Protein AF-Q6CTU8-F1 (afdb_monomer_lite)

InterPro domains:
  IPR039113 Autophagy-related protein 29 [PTHR40012] (1-129)
  IPR039362 Autophagy-related protein 29 superfamily [G3DSA:1.10.10.2570] (1-86)
  IPR040666 Atg29, N-terminal [PF18388] (7-58)

Foldseek 3Di:
DWQVVDDDDDDDPDDDPPPDDDDDDDTDDVVLLVVLCVVLVVDPDPVPDPLVVNCVVRVHDSVVSVVSSVVVVVVVVVVVVVVVVVVVVVVVVPPPPDDPPVVVVVVVVVVPPPPDDPDDDDDDDDDDDDDDPPPPPPDDPVNVVVVVVVVVPD

Organism: Kluyveromyces lactis (strain ATCC 8585 / CBS 2359 / DSM 70799 / NBRC 1267 / NRRL Y-1140 / WM37) (NCBI:txid284590)

Secondary structure (DSSP, 8-state):
--GGG-------SSPPPTT-PPPPP----HHHHHHHHHHHTT-S-GGGS-HHHHHHHHT--HHHHHHHHHHHHHHHHHHHHHHHHHHHHHHHGGG------HHHHHHHHHTTTTS-------------------------HHHHHHHHHHTT--

Structure (mmCIF, N/CA/C/O backbone):
data_AF-Q6CTU8-F1
#
_entry.id   AF-Q6CTU8-F1
#
loop_
_atom_site.group_PDB
_atom_site.id
_atom_site.type_symbol
_atom_site.label_atom_id
_atom_site.label_alt_id
_atom_site.label_comp_id
_atom_site.label_asym_id
_atom_site.label_entity_id
_atom_site.label_seq_id
_atom_site.pdbx_PDB_ins_code
_atom_site.Cartn_x
_atom_site.Cartn_y
_atom_site.Cartn_z
_atom_site.occupancy
_atom_site.B_iso_or_equiv
_atom_site.auth_seq_id
_atom_site.auth_comp_id
_atom_site.auth_asym_id
_atom_site.auth_atom_id
_atom_site.pdbx_PDB_model_num
ATOM 1 N N . MET A 1 1 ? -2.074 16.943 -5.576 1.00 64.75 1 MET A N 1
ATOM 2 C CA . MET A 1 1 ? -0.796 16.799 -6.304 1.00 64.75 1 MET A CA 1
ATOM 3 C C . MET A 1 1 ? -0.786 15.434 -6.960 1.00 64.75 1 MET A C 1
ATOM 5 O O . MET A 1 1 ? -1.149 14.476 -6.292 1.00 64.75 1 MET A O 1
ATOM 9 N N . ASN A 1 2 ? -0.447 15.361 -8.242 1.00 74.88 2 ASN A N 1
ATOM 10 C CA . ASN A 1 2 ? -0.356 14.127 -9.025 1.00 74.88 2 ASN A CA 1
ATOM 11 C C . ASN A 1 2 ? 1.102 13.877 -9.436 1.00 74.88 2 ASN A C 1
ATOM 13 O O . ASN A 1 2 ? 1.888 14.823 -9.543 1.00 74.88 2 ASN A O 1
ATOM 17 N N . ASN A 1 3 ? 1.452 12.607 -9.653 1.00 78.25 3 ASN A N 1
ATOM 18 C CA . ASN A 1 3 ? 2.813 12.214 -10.026 1.00 78.25 3 ASN A CA 1
ATOM 19 C C . ASN A 1 3 ? 3.245 12.862 -11.356 1.00 78.25 3 ASN A C 1
ATOM 21 O O . ASN A 1 3 ? 4.335 13.414 -11.444 1.00 78.25 3 ASN A O 1
ATOM 25 N N . ASP A 1 4 ? 2.350 12.926 -12.344 1.00 80.38 4 ASP A N 1
ATOM 26 C CA . ASP A 1 4 ? 2.694 13.416 -13.688 1.00 80.38 4 ASP A CA 1
ATOM 27 C C . ASP A 1 4 ? 3.177 14.876 -13.711 1.00 80.38 4 ASP A C 1
ATOM 29 O O . ASP A 1 4 ? 4.017 15.241 -14.532 1.00 80.38 4 ASP A O 1
ATOM 33 N N . ASN A 1 5 ? 2.700 15.704 -12.774 1.00 85.69 5 ASN A N 1
ATOM 34 C CA . ASN A 1 5 ? 3.036 17.129 -12.727 1.00 85.69 5 ASN A CA 1
ATOM 35 C C . ASN A 1 5 ? 4.062 17.483 -11.642 1.00 85.69 5 ASN A C 1
ATOM 37 O O . ASN A 1 5 ? 4.463 18.643 -11.543 1.00 85.69 5 ASN A O 1
ATOM 41 N N . THR A 1 6 ? 4.477 16.525 -10.806 1.00 86.31 6 THR A N 1
ATOM 42 C CA . THR A 1 6 ? 5.291 16.816 -9.617 1.00 86.31 6 THR A CA 1
ATOM 43 C C . THR A 1 6 ? 6.595 16.032 -9.653 1.00 86.31 6 THR A C 1
ATOM 45 O O . THR A 1 6 ? 6.614 14.829 -9.414 1.00 86.31 6 THR A O 1
ATOM 48 N N . LYS A 1 7 ? 7.714 16.727 -9.889 1.00 87.38 7 LYS A N 1
ATOM 49 C CA . LYS A 1 7 ? 9.060 16.145 -9.785 1.00 87.38 7 LYS A CA 1
ATOM 50 C C . LYS A 1 7 ? 9.716 16.541 -8.469 1.00 87.38 7 LYS A C 1
ATOM 52 O O . LYS A 1 7 ? 9.713 17.712 -8.096 1.00 87.38 7 LYS A O 1
ATOM 57 N N . VAL A 1 8 ? 10.305 15.561 -7.788 1.00 89.75 8 VAL A N 1
ATOM 58 C CA . VAL A 1 8 ? 11.011 15.753 -6.517 1.00 89.75 8 VAL A CA 1
ATOM 59 C C . VAL A 1 8 ? 12.508 15.594 -6.751 1.00 89.75 8 VAL A C 1
ATOM 61 O O . VAL A 1 8 ? 12.954 14.555 -7.229 1.00 89.75 8 VAL A O 1
ATOM 64 N N . TYR A 1 9 ? 13.284 16.614 -6.388 1.00 90.75 9 TYR A N 1
ATOM 65 C CA . TYR A 1 9 ? 14.745 16.578 -6.445 1.00 90.75 9 TYR A CA 1
ATOM 66 C C . TYR A 1 9 ? 15.311 16.480 -5.030 1.00 90.75 9 TYR A C 1
ATOM 68 O O . TYR A 1 9 ? 15.077 17.355 -4.197 1.00 90.75 9 TYR A O 1
ATOM 76 N N . VAL A 1 10 ? 16.071 15.418 -4.761 1.00 89.44 10 VAL A N 1
ATOM 77 C CA . VAL A 1 10 ? 16.741 15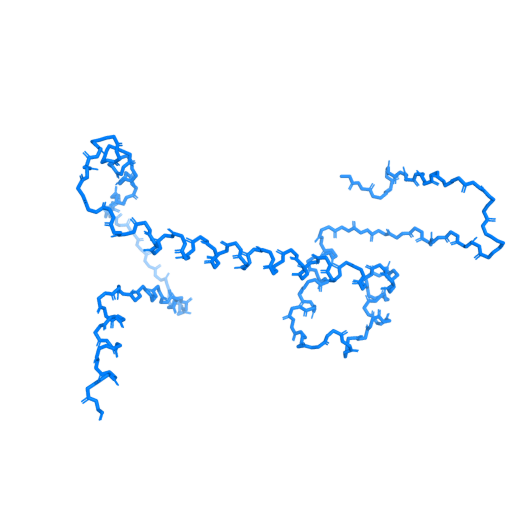.210 -3.472 1.00 89.44 10 VAL A CA 1
ATOM 78 C C . VAL A 1 10 ? 18.205 15.606 -3.616 1.00 89.44 10 VAL A C 1
ATOM 80 O O . VAL A 1 10 ? 18.970 14.951 -4.322 1.00 89.44 10 VAL A O 1
ATOM 83 N N . ARG A 1 11 ? 18.603 16.692 -2.947 1.00 91.88 11 ARG A N 1
ATOM 84 C CA . ARG A 1 11 ? 19.996 17.145 -2.909 1.00 91.88 11 ARG A CA 1
ATOM 85 C C . ARG A 1 11 ? 20.688 16.562 -1.683 1.00 91.88 11 ARG A C 1
ATOM 87 O O . ARG A 1 11 ? 20.359 16.923 -0.558 1.00 91.88 11 ARG A O 1
ATOM 94 N N . VAL A 1 12 ? 21.662 15.692 -1.918 1.00 89.69 12 VAL A N 1
ATOM 95 C CA . VAL A 1 12 ? 22.537 15.110 -0.893 1.00 89.69 12 VAL A CA 1
ATOM 96 C C . VAL A 1 12 ? 23.934 15.712 -0.998 1.00 89.69 12 VAL A C 1
ATOM 98 O O . VAL A 1 12 ? 24.408 16.005 -2.095 1.00 89.69 12 VAL A O 1
ATOM 101 N N . ALA A 1 13 ? 24.577 15.937 0.147 1.00 92.75 13 ALA A N 1
ATOM 102 C CA . ALA A 1 13 ? 25.965 16.381 0.197 1.00 92.75 13 ALA A CA 1
ATOM 103 C C . ALA A 1 13 ? 26.912 15.198 -0.070 1.00 92.75 13 ALA A C 1
ATOM 105 O O . ALA A 1 13 ? 26.659 14.087 0.390 1.00 92.75 13 ALA A O 1
ATOM 106 N N . GLY A 1 14 ? 28.014 15.449 -0.780 1.00 91.06 14 GLY A N 1
ATOM 107 C CA . GLY A 1 14 ? 29.004 14.426 -1.129 1.00 91.06 14 GLY A CA 1
ATOM 108 C C . GLY A 1 14 ? 28.828 13.844 -2.535 1.00 91.06 14 GLY A C 1
ATOM 109 O O . GLY A 1 14 ? 28.071 14.360 -3.357 1.00 91.06 14 GLY A O 1
ATOM 110 N N . LYS A 1 15 ? 29.591 12.786 -2.834 1.00 87.19 15 LYS A N 1
ATOM 111 C CA . LYS A 1 15 ? 29.537 12.086 -4.125 1.00 87.19 15 LYS A CA 1
ATOM 112 C C . LYS A 1 15 ? 28.361 11.108 -4.133 1.00 87.19 15 LYS A C 1
ATOM 114 O O . LYS A 1 15 ? 28.102 10.448 -3.130 1.00 87.19 15 LYS A O 1
ATOM 119 N N . ARG A 1 16 ? 27.673 10.995 -5.273 1.00 86.19 16 ARG A N 1
ATOM 120 C CA . ARG A 1 16 ? 26.659 9.953 -5.485 1.00 86.19 16 ARG A CA 1
ATOM 121 C C . ARG A 1 16 ? 27.337 8.575 -5.338 1.00 86.19 16 ARG A C 1
ATOM 123 O O . ARG A 1 16 ? 28.387 8.390 -5.954 1.00 86.19 16 ARG A O 1
ATOM 130 N N . PRO A 1 17 ? 26.778 7.643 -4.543 1.00 89.94 17 PRO A N 1
ATOM 131 C CA . PRO A 1 17 ? 27.291 6.278 -4.453 1.00 89.94 17 PRO A CA 1
ATOM 132 C C . PRO A 1 17 ? 27.369 5.625 -5.834 1.00 89.94 17 PRO A C 1
ATOM 134 O O . PRO A 1 17 ? 26.487 5.839 -6.666 1.00 89.94 17 PRO A O 1
ATOM 137 N N . GLU A 1 18 ? 28.405 4.824 -6.070 1.00 88.19 18 GLU A N 1
ATOM 138 C CA . GLU A 1 18 ? 28.701 4.235 -7.386 1.00 88.19 18 GLU A CA 1
ATOM 139 C C . GLU A 1 18 ? 27.583 3.300 -7.887 1.00 88.19 18 GLU A C 1
ATOM 141 O O . GLU A 1 18 ? 27.327 3.199 -9.081 1.00 88.19 18 GLU A O 1
ATOM 146 N N . ASN A 1 19 ? 26.843 2.694 -6.959 1.00 90.38 19 ASN A N 1
ATOM 147 C CA . ASN A 1 19 ? 25.722 1.786 -7.195 1.00 90.38 19 ASN A CA 1
ATOM 148 C C . ASN A 1 19 ? 24.339 2.437 -6.985 1.00 90.38 19 ASN A C 1
ATOM 150 O O . ASN A 1 19 ? 23.351 1.735 -6.764 1.00 90.38 19 ASN A O 1
ATOM 154 N N . PHE A 1 20 ? 24.242 3.770 -7.009 1.00 89.31 20 PHE A N 1
ATOM 155 C CA . PHE A 1 20 ? 22.950 4.442 -6.880 1.00 89.31 20 PHE A CA 1
ATOM 156 C C . PHE A 1 20 ? 22.122 4.289 -8.161 1.00 89.31 20 PHE A C 1
ATOM 158 O O . PHE A 1 20 ? 22.441 4.879 -9.193 1.00 89.31 20 PHE A O 1
ATOM 165 N N . VAL A 1 21 ? 21.019 3.547 -8.069 1.00 87.75 21 VAL A N 1
ATOM 166 C CA . VAL A 1 21 ? 20.037 3.401 -9.148 1.00 87.75 21 VAL A CA 1
ATOM 167 C C . VAL A 1 21 ? 18.817 4.253 -8.822 1.00 87.75 21 VAL A C 1
ATOM 169 O O . VAL A 1 21 ? 18.218 4.118 -7.753 1.00 87.75 21 VAL A O 1
ATOM 172 N N . GLU A 1 22 ? 18.440 5.140 -9.743 1.00 85.00 22 GLU A N 1
ATOM 173 C CA . GLU A 1 22 ? 17.192 5.890 -9.616 1.00 85.00 22 GLU A CA 1
ATOM 174 C C . GLU A 1 22 ? 16.002 4.931 -9.649 1.00 85.00 22 GLU A C 1
ATOM 176 O O . GLU A 1 22 ? 15.896 4.049 -10.503 1.00 85.00 22 GLU A O 1
ATOM 181 N N . THR A 1 23 ? 15.100 5.090 -8.681 1.00 86.75 23 THR A N 1
ATOM 182 C CA . THR A 1 23 ? 13.897 4.262 -8.615 1.00 86.75 23 THR A CA 1
ATOM 183 C C . THR A 1 23 ? 12.970 4.592 -9.776 1.00 86.75 23 THR A C 1
ATOM 185 O O . THR A 1 23 ? 12.819 5.750 -10.171 1.00 86.75 23 THR A O 1
ATOM 188 N N . LYS A 1 24 ? 12.332 3.559 -10.333 1.00 86.56 24 LYS A N 1
ATOM 189 C CA . LYS A 1 24 ? 11.380 3.732 -11.429 1.00 86.56 24 LYS A CA 1
ATOM 190 C C . LYS A 1 24 ? 10.207 4.606 -10.955 1.00 86.56 24 LYS A C 1
ATOM 192 O O . LYS A 1 24 ? 9.644 4.317 -9.895 1.00 86.56 24 LYS A O 1
ATOM 197 N N . PRO A 1 25 ? 9.802 5.631 -11.724 1.00 87.38 25 PRO A N 1
ATOM 198 C CA . PRO A 1 25 ? 8.613 6.404 -11.397 1.00 87.38 25 PRO A CA 1
ATOM 199 C C . PRO A 1 25 ? 7.377 5.497 -11.433 1.00 87.38 25 PRO A C 1
ATOM 201 O O . PRO A 1 25 ? 7.212 4.689 -12.349 1.00 87.38 25 PRO A O 1
ATOM 204 N N . PHE A 1 26 ? 6.509 5.630 -10.432 1.00 90.31 26 PHE A N 1
ATOM 205 C CA . PHE A 1 26 ? 5.272 4.858 -10.323 1.00 90.31 26 PHE A CA 1
ATOM 206 C C . PHE A 1 26 ? 4.14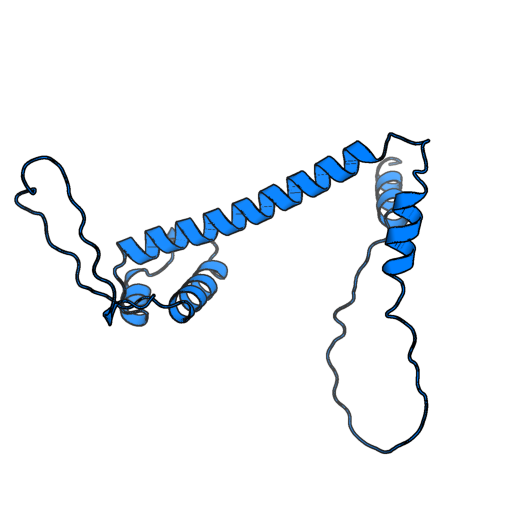1 5.727 -9.776 1.00 90.31 26 PHE A C 1
ATOM 208 O O . PHE A 1 26 ? 4.358 6.603 -8.942 1.00 90.31 26 PHE A O 1
ATOM 215 N N . ILE A 1 27 ? 2.917 5.498 -10.241 1.00 89.50 27 ILE A N 1
ATOM 216 C CA . ILE A 1 27 ? 1.755 6.309 -9.864 1.00 89.50 27 ILE A CA 1
ATOM 217 C C . ILE A 1 27 ? 1.232 5.853 -8.495 1.00 89.50 27 ILE A C 1
ATOM 219 O O . ILE A 1 27 ? 1.066 4.656 -8.249 1.00 89.50 27 ILE A O 1
ATOM 223 N N . TRP A 1 28 ? 0.946 6.798 -7.598 1.00 89.88 28 TRP A N 1
ATOM 224 C CA . TRP A 1 28 ? 0.336 6.501 -6.304 1.00 89.88 28 TRP A CA 1
ATOM 225 C C . TRP A 1 28 ? -0.792 7.475 -5.986 1.00 89.88 28 TRP A C 1
ATOM 227 O O . TRP A 1 28 ? -0.555 8.661 -5.775 1.00 89.88 28 TRP A O 1
ATOM 237 N N . ASP A 1 29 ? -2.009 6.939 -5.904 1.00 90.19 29 ASP A N 1
ATOM 238 C CA . ASP A 1 29 ? -3.228 7.699 -5.632 1.00 90.19 29 ASP A CA 1
ATOM 239 C C . ASP A 1 29 ? -3.881 7.236 -4.332 1.00 90.19 29 ASP A C 1
ATOM 241 O O . ASP A 1 29 ? -3.708 6.095 -3.896 1.00 90.19 29 ASP A O 1
ATOM 245 N N . SER A 1 30 ? -4.760 8.069 -3.770 1.00 90.69 30 SER A N 1
ATOM 246 C CA . SER A 1 30 ? -5.573 7.712 -2.598 1.00 90.69 30 SER A CA 1
ATOM 247 C C . SER A 1 30 ? -6.411 6.446 -2.809 1.00 90.69 30 SER A C 1
ATOM 249 O O . SER A 1 30 ? -6.720 5.745 -1.849 1.00 90.69 30 SER A O 1
ATOM 251 N N . ARG A 1 31 ? -6.774 6.116 -4.058 1.00 93.00 31 ARG A N 1
ATOM 252 C CA . ARG A 1 31 ? -7.447 4.850 -4.388 1.00 93.00 31 ARG A CA 1
ATOM 253 C C . ARG A 1 31 ? -6.542 3.646 -4.116 1.00 93.00 31 ARG A C 1
ATOM 255 O O . ARG A 1 31 ? -6.991 2.700 -3.478 1.00 93.00 31 ARG A O 1
ATOM 262 N N . ARG A 1 32 ? -5.287 3.689 -4.577 1.00 92.88 32 ARG A N 1
ATOM 263 C CA . ARG A 1 32 ? -4.296 2.622 -4.342 1.00 92.88 32 ARG A CA 1
ATOM 264 C C . ARG A 1 32 ? -3.982 2.500 -2.855 1.00 92.88 32 ARG A C 1
ATOM 266 O O . ARG A 1 32 ? -3.909 1.391 -2.344 1.00 92.88 32 ARG A O 1
ATOM 273 N N . ASP A 1 33 ? -3.919 3.632 -2.161 1.00 93.12 33 ASP A N 1
ATOM 274 C CA . ASP A 1 33 ? -3.728 3.688 -0.710 1.00 93.12 33 ASP A CA 1
ATOM 275 C C . ASP A 1 33 ? -4.854 2.978 0.062 1.00 93.12 33 ASP A C 1
ATOM 277 O O . ASP A 1 33 ? -4.588 2.195 0.970 1.00 93.12 33 ASP A O 1
ATOM 281 N N . LYS A 1 34 ? -6.117 3.184 -0.341 1.00 93.31 34 LYS A N 1
ATOM 282 C CA . LYS A 1 34 ? -7.270 2.474 0.239 1.00 93.31 34 LYS A CA 1
ATOM 283 C C . LYS A 1 34 ? -7.217 0.972 -0.032 1.00 93.31 34 LYS A C 1
ATOM 285 O O . LYS A 1 34 ? -7.441 0.197 0.888 1.00 93.31 34 LYS A O 1
ATOM 290 N N . ILE A 1 35 ? -6.903 0.567 -1.265 1.00 93.38 35 ILE A N 1
ATOM 291 C CA . ILE A 1 35 ? -6.776 -0.856 -1.632 1.00 93.38 35 ILE A CA 1
ATOM 292 C C . ILE A 1 35 ? -5.675 -1.520 -0.800 1.00 93.38 35 ILE A C 1
ATOM 294 O O . ILE A 1 35 ? -5.887 -2.599 -0.249 1.00 93.38 35 ILE A O 1
ATOM 298 N N . LEU A 1 36 ? -4.526 -0.851 -0.678 1.00 93.69 36 LEU A N 1
ATOM 299 C CA . LEU A 1 36 ? -3.416 -1.287 0.158 1.00 93.69 36 LEU A CA 1
ATOM 300 C C . LEU A 1 36 ? -3.884 -1.490 1.605 1.00 93.69 36 LEU A C 1
ATOM 302 O O . LEU A 1 36 ? -3.694 -2.569 2.159 1.00 93.69 36 LEU A O 1
ATOM 306 N N . TRP A 1 37 ? -4.562 -0.496 2.185 1.00 93.00 37 TRP A N 1
ATOM 307 C CA . TRP A 1 37 ? -5.090 -0.594 3.544 1.00 93.00 37 TRP A CA 1
ATOM 308 C C . TRP A 1 37 ? -6.081 -1.747 3.715 1.00 93.00 37 TRP A C 1
ATOM 310 O O . TRP A 1 37 ? -5.958 -2.495 4.673 1.00 93.00 37 TRP A O 1
ATOM 320 N N . THR A 1 38 ? -7.018 -1.942 2.784 1.00 93.00 38 THR A N 1
ATOM 321 C CA . THR A 1 38 ? -7.997 -3.040 2.857 1.00 93.00 38 THR A CA 1
ATOM 322 C C . THR A 1 38 ? -7.344 -4.418 2.811 1.00 93.00 38 THR A C 1
ATOM 324 O O . THR A 1 38 ? -7.856 -5.348 3.429 1.00 93.00 38 THR A O 1
ATOM 327 N N . LYS A 1 39 ? -6.245 -4.577 2.065 1.00 91.19 39 LYS A N 1
ATOM 328 C CA . LYS A 1 39 ? -5.489 -5.836 2.045 1.00 91.19 39 LYS A CA 1
ATOM 329 C C . LYS A 1 39 ? -4.736 -6.032 3.364 1.00 91.19 39 LYS A C 1
ATOM 331 O O . LYS A 1 39 ? -4.855 -7.083 3.977 1.00 91.19 39 LYS A O 1
ATOM 336 N N . ILE A 1 40 ? -4.041 -4.998 3.830 1.00 91.25 40 ILE A N 1
ATOM 337 C CA . ILE A 1 40 ? -3.266 -5.036 5.076 1.00 91.25 40 ILE A CA 1
ATOM 338 C C . ILE A 1 40 ? -4.148 -5.250 6.307 1.00 91.25 40 ILE A C 1
ATOM 340 O O . ILE A 1 40 ? -3.791 -6.031 7.175 1.00 91.25 40 ILE A O 1
ATOM 344 N N . SER A 1 41 ? -5.301 -4.587 6.391 1.00 88.19 41 SER A N 1
ATOM 345 C CA . SER A 1 41 ? -6.169 -4.640 7.571 1.00 88.19 41 SER A CA 1
ATOM 346 C C . SER A 1 41 ? -6.826 -6.002 7.790 1.00 88.19 41 SER A C 1
ATOM 348 O O . SER A 1 41 ? -7.426 -6.217 8.835 1.00 88.19 41 SER A O 1
ATOM 350 N N . LYS A 1 42 ? -6.806 -6.875 6.778 1.00 89.19 42 LYS A N 1
ATOM 351 C CA . LYS A 1 42 ? -7.350 -8.237 6.856 1.00 89.19 42 LYS A CA 1
ATOM 352 C C . LYS A 1 42 ? -6.323 -9.257 7.329 1.00 89.19 42 LYS A C 1
ATOM 354 O O . LYS A 1 42 ? -6.704 -10.383 7.615 1.00 89.19 42 LYS A O 1
ATOM 359 N N . ILE A 1 43 ? -5.047 -8.893 7.304 1.00 86.75 43 ILE A N 1
ATOM 360 C CA . ILE A 1 43 ? -3.947 -9.805 7.572 1.00 86.75 43 ILE A CA 1
ATOM 361 C C . ILE A 1 43 ? -3.479 -9.573 9.007 1.00 86.75 43 ILE A C 1
ATOM 363 O O . ILE A 1 43 ? -3.248 -8.433 9.408 1.00 86.75 43 ILE A O 1
ATOM 367 N N . ASP A 1 44 ? -3.327 -10.663 9.756 1.00 78.62 44 ASP A N 1
ATOM 368 C CA . ASP A 1 44 ? -2.884 -10.621 11.153 1.00 78.62 44 ASP A CA 1
ATOM 369 C C . ASP A 1 44 ? -1.376 -10.348 11.267 1.00 78.62 44 ASP A C 1
ATOM 371 O O . ASP A 1 44 ? -0.939 -9.626 12.164 1.00 78.62 44 ASP A O 1
ATOM 375 N N . SER A 1 45 ? -0.576 -10.879 10.331 1.00 79.06 45 SER A N 1
ATOM 376 C CA . SER A 1 45 ? 0.881 -10.724 10.300 1.00 79.06 45 SER A CA 1
ATOM 377 C C . SER A 1 45 ? 1.380 -10.139 8.981 1.00 79.06 45 SER A C 1
ATOM 379 O O . SER A 1 45 ? 1.171 -10.681 7.900 1.00 79.06 45 SER A O 1
ATOM 381 N N . LEU A 1 46 ? 2.109 -9.028 9.072 1.00 79.19 46 LEU A N 1
ATOM 382 C CA . LEU A 1 46 ? 2.677 -8.322 7.921 1.00 79.19 46 LEU A CA 1
ATOM 383 C C . LEU A 1 46 ? 3.743 -9.147 7.165 1.00 79.19 46 LEU A C 1
ATOM 385 O O . LEU A 1 46 ? 4.063 -8.838 6.014 1.00 79.19 46 LEU A O 1
ATOM 389 N N . GLU A 1 47 ? 4.303 -10.163 7.823 1.00 80.69 47 GLU A N 1
ATOM 390 C CA . GLU A 1 47 ? 5.348 -11.040 7.285 1.00 80.69 47 GLU A CA 1
ATOM 391 C C . GLU A 1 47 ? 4.798 -12.059 6.283 1.00 80.69 47 GLU A C 1
ATOM 393 O O . GLU A 1 47 ? 5.483 -12.375 5.315 1.00 80.69 47 GLU A O 1
ATOM 398 N N . ASP A 1 48 ? 3.541 -12.472 6.450 1.00 83.69 48 ASP A N 1
ATOM 399 C CA . ASP A 1 48 ? 2.877 -13.456 5.585 1.00 83.69 48 ASP A CA 1
ATOM 400 C C . ASP A 1 48 ? 2.301 -12.827 4.304 1.00 83.69 48 ASP A C 1
ATOM 402 O O . ASP A 1 48 ? 1.635 -13.485 3.509 1.00 83.69 48 ASP A O 1
ATOM 406 N N . MET A 1 49 ? 2.512 -11.524 4.101 1.00 85.81 49 MET A N 1
ATOM 407 C CA . MET A 1 49 ? 1.980 -10.811 2.948 1.00 85.81 49 MET A CA 1
ATOM 408 C C . MET A 1 49 ? 2.887 -10.966 1.726 1.00 85.81 49 MET A C 1
ATOM 410 O O . MET A 1 49 ? 4.044 -10.541 1.742 1.00 85.81 49 MET A O 1
ATOM 414 N N . ASP A 1 50 ? 2.316 -11.441 0.619 1.00 89.38 50 ASP A N 1
ATOM 415 C CA . ASP A 1 50 ? 2.989 -11.518 -0.679 1.00 89.38 50 ASP A CA 1
ATOM 416 C C . ASP A 1 50 ? 3.200 -10.124 -1.296 1.00 89.38 50 ASP A C 1
ATOM 418 O O . ASP A 1 50 ? 2.470 -9.650 -2.175 1.00 89.38 50 ASP A O 1
ATOM 422 N N . TRP A 1 51 ? 4.244 -9.432 -0.831 1.00 90.25 51 TRP A N 1
ATOM 423 C CA . TRP A 1 51 ? 4.613 -8.090 -1.292 1.00 90.25 51 TRP A CA 1
ATOM 424 C C . TRP A 1 51 ? 4.911 -8.019 -2.788 1.00 90.25 51 TRP A C 1
ATOM 426 O O . TRP A 1 51 ? 4.712 -6.968 -3.399 1.00 90.25 51 TRP A O 1
ATOM 436 N N . GLN A 1 52 ? 5.393 -9.115 -3.375 1.00 91.25 52 GLN A N 1
ATOM 437 C CA . GLN A 1 52 ? 5.683 -9.193 -4.804 1.00 91.25 52 GLN A CA 1
ATOM 438 C C . GLN A 1 52 ? 4.401 -9.156 -5.638 1.00 91.25 52 GLN A C 1
ATOM 440 O O . GLN A 1 52 ? 4.308 -8.352 -6.566 1.00 91.25 52 GLN A O 1
ATOM 445 N N . GLU A 1 53 ? 3.401 -9.964 -5.279 1.00 90.50 53 GLU A N 1
ATOM 446 C CA . GLU A 1 53 ? 2.107 -9.988 -5.967 1.00 90.50 53 GLU A CA 1
ATOM 447 C C . GLU A 1 53 ? 1.375 -8.658 -5.774 1.00 90.50 53 GLU A C 1
ATOM 449 O O . GLU A 1 53 ? 0.911 -8.033 -6.728 1.00 90.50 53 GLU A O 1
ATOM 454 N N . LEU A 1 54 ? 1.390 -8.136 -4.546 1.00 91.31 54 LEU A N 1
ATOM 455 C CA . LEU A 1 54 ? 0.814 -6.832 -4.246 1.00 91.31 54 LEU A CA 1
ATOM 456 C C . LEU A 1 54 ? 1.489 -5.688 -5.022 1.00 91.31 54 LEU A C 1
ATOM 458 O O . LEU A 1 54 ? 0.820 -4.744 -5.456 1.00 91.31 54 LEU A O 1
ATOM 462 N N . GLY A 1 55 ? 2.809 -5.770 -5.193 1.00 91.69 55 GLY A N 1
ATOM 463 C CA . GLY A 1 55 ? 3.599 -4.841 -5.996 1.00 91.69 55 GLY A CA 1
ATOM 464 C C . GLY A 1 55 ? 3.256 -4.906 -7.479 1.00 91.69 55 GLY A C 1
ATOM 465 O O . GLY A 1 55 ? 3.153 -3.856 -8.119 1.00 91.69 55 GLY A O 1
ATOM 466 N N . ALA A 1 56 ? 3.020 -6.108 -8.007 1.00 91.62 56 ALA A N 1
ATOM 467 C CA . ALA A 1 56 ? 2.576 -6.313 -9.380 1.00 91.62 56 ALA A CA 1
ATOM 468 C C . ALA A 1 56 ? 1.170 -5.730 -9.606 1.00 91.62 56 ALA A C 1
ATOM 470 O O . ALA A 1 56 ? 0.987 -4.935 -10.530 1.00 91.62 56 ALA A O 1
ATOM 471 N N . ASP A 1 57 ? 0.222 -6.024 -8.712 1.00 91.12 57 ASP A N 1
ATOM 472 C CA . ASP A 1 57 ? -1.161 -5.530 -8.768 1.00 91.12 57 ASP A CA 1
ATOM 473 C C . ASP A 1 57 ? -1.245 -4.001 -8.740 1.00 91.12 57 ASP A C 1
ATOM 475 O O . ASP A 1 57 ? -1.971 -3.367 -9.510 1.00 91.12 57 ASP A O 1
ATOM 479 N N . LEU A 1 58 ? -0.525 -3.388 -7.798 1.00 91.88 58 LEU A N 1
ATOM 480 C CA . LEU A 1 58 ? -0.569 -1.943 -7.591 1.00 91.88 58 LEU A CA 1
ATOM 481 C C . LEU A 1 58 ? 0.421 -1.200 -8.492 1.00 91.88 58 LEU A C 1
ATOM 483 O O . LEU A 1 58 ? 0.374 0.030 -8.555 1.00 91.88 58 LEU A O 1
ATOM 487 N N . GLY A 1 59 ? 1.310 -1.907 -9.191 1.0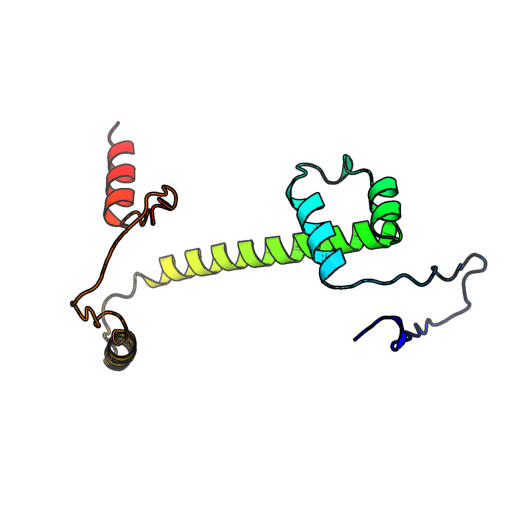0 91.69 59 GLY A N 1
ATOM 488 C CA . GLY A 1 59 ? 2.388 -1.316 -9.980 1.00 91.69 59 GLY A CA 1
ATOM 489 C C . GLY A 1 59 ? 3.310 -0.436 -9.136 1.00 91.69 59 GLY A C 1
ATOM 490 O O . GLY A 1 59 ? 3.688 0.648 -9.581 1.00 91.69 59 GLY A O 1
ATOM 491 N N . ALA A 1 60 ? 3.607 -0.852 -7.904 1.00 91.94 60 ALA A N 1
ATOM 492 C CA . ALA A 1 60 ? 4.405 -0.090 -6.949 1.00 91.94 60 ALA A CA 1
ATOM 493 C C . ALA A 1 60 ? 5.579 -0.928 -6.416 1.00 91.94 60 ALA A C 1
ATOM 495 O O . ALA A 1 60 ? 5.426 -2.133 -6.217 1.00 91.94 60 ALA A O 1
ATOM 496 N N . PRO A 1 61 ? 6.746 -0.315 -6.147 1.00 93.12 61 PRO A N 1
ATOM 497 C CA . PRO A 1 61 ? 7.880 -1.035 -5.584 1.00 93.12 61 PRO A CA 1
ATOM 498 C C . PRO A 1 61 ? 7.570 -1.611 -4.196 1.00 93.12 61 PRO A C 1
ATOM 500 O O . PRO A 1 61 ? 7.056 -0.906 -3.326 1.00 93.12 61 PRO A O 1
ATOM 503 N N . GLU A 1 62 ? 7.993 -2.849 -3.950 1.00 92.75 62 GLU A N 1
ATOM 504 C CA . GLU A 1 62 ? 7.947 -3.501 -2.633 1.00 92.75 62 GLU A CA 1
ATOM 505 C C . GLU A 1 62 ? 8.446 -2.615 -1.471 1.00 92.75 62 GLU A C 1
ATOM 507 O O . GLU A 1 62 ? 7.706 -2.457 -0.495 1.00 92.75 62 GLU A O 1
ATOM 512 N N . PRO A 1 63 ? 9.639 -1.977 -1.532 1.00 92.31 63 PRO A N 1
ATOM 513 C CA . PRO A 1 63 ? 10.120 -1.175 -0.404 1.00 92.31 63 PRO A CA 1
ATOM 514 C C . PRO A 1 63 ? 9.208 0.021 -0.111 1.00 92.31 63 PRO A C 1
ATOM 516 O O . PRO A 1 63 ? 9.082 0.445 1.040 1.00 92.31 63 PRO A O 1
ATOM 519 N N . PHE A 1 64 ? 8.544 0.555 -1.139 1.00 93.75 64 PHE A N 1
ATOM 520 C CA . PHE A 1 64 ? 7.566 1.619 -0.964 1.00 93.75 64 PHE A CA 1
ATOM 521 C C . PHE A 1 64 ? 6.302 1.099 -0.275 1.00 93.75 64 PHE A C 1
ATOM 523 O O . PHE A 1 64 ? 5.846 1.725 0.682 1.00 93.75 64 PHE A O 1
ATOM 530 N N . LEU A 1 65 ? 5.771 -0.048 -0.710 1.00 93.62 65 LEU A N 1
ATOM 531 C CA . LEU A 1 65 ? 4.582 -0.656 -0.109 1.00 93.62 65 LEU A CA 1
ATOM 532 C C . LEU A 1 65 ? 4.793 -0.984 1.369 1.00 93.62 65 LEU A C 1
ATOM 534 O O . LEU A 1 65 ? 3.955 -0.607 2.188 1.00 93.62 65 LEU A O 1
ATOM 538 N N . LYS A 1 66 ? 5.941 -1.577 1.719 1.00 93.00 66 LYS A N 1
ATOM 539 C CA . LYS A 1 66 ? 6.318 -1.844 3.115 1.00 93.00 66 LYS A CA 1
ATOM 540 C C . LYS A 1 66 ? 6.383 -0.557 3.929 1.00 93.00 66 LYS A C 1
ATOM 542 O O . LYS A 1 66 ? 5.733 -0.418 4.956 1.00 93.00 66 LYS A O 1
ATOM 547 N N . LYS A 1 67 ? 7.112 0.457 3.454 1.00 93.69 67 LYS A N 1
ATOM 548 C CA . LYS A 1 67 ? 7.185 1.744 4.167 1.00 93.69 67 LYS A CA 1
ATOM 549 C C . LYS A 1 67 ? 5.801 2.380 4.342 1.00 93.69 67 LYS A C 1
ATOM 551 O O . LYS A 1 67 ? 5.508 2.981 5.382 1.00 93.69 67 LYS A O 1
ATOM 556 N N . ARG A 1 68 ? 4.948 2.260 3.325 1.00 93.88 68 ARG A N 1
ATOM 557 C CA . ARG A 1 68 ? 3.604 2.830 3.339 1.00 93.88 68 ARG A CA 1
ATOM 558 C C . ARG A 1 68 ? 2.685 2.099 4.314 1.00 93.88 68 ARG A C 1
ATOM 560 O O . ARG A 1 68 ? 1.982 2.780 5.058 1.00 93.88 68 ARG A O 1
ATOM 567 N N . SER A 1 69 ? 2.734 0.768 4.366 1.00 92.75 69 SER A N 1
ATOM 568 C CA . SER A 1 69 ? 1.949 -0.039 5.308 1.00 92.75 69 SER A CA 1
ATOM 569 C C . SER A 1 69 ? 2.275 0.317 6.757 1.00 92.75 69 SER A C 1
ATOM 571 O O . SER A 1 69 ? 1.362 0.619 7.525 1.00 92.75 69 SER A O 1
ATOM 573 N N . TYR A 1 70 ? 3.563 0.422 7.104 1.00 92.88 70 TYR A N 1
ATOM 574 C CA . TYR A 1 70 ? 3.987 0.851 8.441 1.00 92.88 70 TYR A CA 1
ATOM 575 C C . TYR A 1 70 ? 3.456 2.238 8.805 1.00 92.88 70 TYR A C 1
ATOM 577 O O . TYR A 1 70 ? 2.974 2.444 9.914 1.00 92.88 70 TYR A O 1
ATOM 585 N N . THR A 1 71 ? 3.492 3.186 7.865 1.00 93.50 71 THR A N 1
ATOM 586 C CA . THR A 1 71 ? 2.986 4.547 8.112 1.00 93.50 71 THR A CA 1
ATOM 587 C C . THR A 1 71 ? 1.474 4.543 8.354 1.00 93.50 71 THR A C 1
ATOM 589 O O . THR A 1 71 ? 0.982 5.259 9.226 1.00 93.50 71 THR A O 1
ATOM 592 N N . LEU A 1 72 ? 0.723 3.735 7.598 1.00 92.12 72 LEU A N 1
ATOM 593 C CA . LEU A 1 72 ? -0.721 3.595 7.789 1.00 92.12 72 LEU A CA 1
ATOM 594 C C . LEU A 1 72 ? -1.039 3.005 9.165 1.00 92.12 72 LEU A C 1
ATOM 596 O O . LEU A 1 72 ? -1.850 3.581 9.888 1.00 92.12 72 LEU A O 1
ATOM 600 N N . PHE A 1 73 ? -0.348 1.937 9.568 1.00 91.31 73 PHE A N 1
ATOM 601 C CA . PHE A 1 73 ? -0.497 1.373 10.909 1.00 91.31 73 PHE A CA 1
ATOM 602 C C . PHE A 1 73 ? -0.128 2.365 12.006 1.00 91.31 73 PHE A C 1
ATOM 604 O O . PHE A 1 73 ? -0.884 2.526 12.959 1.00 91.31 73 PHE A O 1
ATOM 611 N N . GLN A 1 74 ? 0.986 3.080 11.855 1.00 93.25 74 GLN A N 1
ATOM 612 C CA . GLN A 1 74 ? 1.418 4.086 12.820 1.00 93.25 74 GLN A CA 1
ATOM 613 C C . GLN A 1 74 ? 0.356 5.175 13.015 1.00 93.25 74 GLN A C 1
ATOM 615 O O . GLN A 1 74 ? 0.082 5.579 14.145 1.00 93.25 74 GLN A O 1
ATOM 620 N N . ASN A 1 75 ? -0.277 5.623 11.930 1.00 92.81 75 ASN A N 1
ATOM 621 C CA . ASN A 1 75 ? -1.356 6.601 12.007 1.00 92.81 75 ASN A CA 1
ATOM 622 C C . ASN A 1 75 ? -2.571 6.047 12.761 1.00 92.81 75 ASN A C 1
ATOM 624 O O . ASN A 1 75 ? -3.132 6.756 13.592 1.00 92.81 75 ASN A O 1
ATOM 628 N N . GLN A 1 76 ? -2.953 4.792 12.514 1.00 90.69 76 GLN A N 1
ATOM 629 C CA . GLN A 1 76 ? -4.077 4.168 13.219 1.00 90.69 76 GLN A CA 1
ATOM 630 C C . GLN A 1 76 ? -3.782 3.954 14.702 1.00 90.69 76 GLN A C 1
ATOM 632 O O . GLN A 1 76 ? -4.604 4.304 15.546 1.00 90.69 76 GLN A O 1
ATOM 637 N N . LEU A 1 77 ? -2.587 3.466 15.037 1.00 91.06 77 LEU A N 1
ATOM 638 C CA . LEU A 1 77 ? -2.153 3.312 16.426 1.00 91.06 77 LEU A CA 1
ATOM 639 C C . LEU A 1 77 ? -2.159 4.651 17.167 1.00 91.06 77 LEU A C 1
ATOM 641 O O . LEU A 1 77 ? -2.578 4.703 18.318 1.00 91.06 77 LEU A O 1
ATOM 645 N N . LYS A 1 78 ? -1.775 5.744 16.499 1.00 94.12 78 LYS A N 1
ATOM 646 C CA . LYS A 1 78 ? -1.842 7.094 17.070 1.00 94.12 78 LYS A CA 1
ATOM 647 C C . LYS A 1 78 ? -3.281 7.560 17.312 1.00 94.12 78 LYS A C 1
ATOM 649 O O . LYS A 1 78 ? -3.556 8.237 18.297 1.00 94.12 78 LYS A O 1
ATOM 654 N N . VAL A 1 79 ? -4.215 7.227 16.419 1.00 91.75 79 VAL A N 1
ATOM 655 C CA . VAL A 1 79 ? -5.638 7.536 16.635 1.00 91.75 79 VAL A CA 1
ATOM 656 C C . VAL A 1 79 ? -6.172 6.759 17.839 1.00 91.75 79 VAL A C 1
ATOM 658 O O . VAL A 1 79 ? -6.835 7.349 18.689 1.00 91.75 79 VAL A O 1
ATOM 661 N N . LEU A 1 80 ? -5.830 5.474 17.950 1.00 90.31 80 LEU A N 1
ATOM 662 C CA . LEU A 1 80 ? -6.222 4.631 19.080 1.00 90.31 80 LEU A CA 1
ATOM 663 C C . LEU A 1 80 ? -5.599 5.105 20.400 1.00 90.31 80 LEU A C 1
ATOM 665 O O . LEU A 1 80 ? -6.309 5.188 21.400 1.00 90.31 80 LEU A O 1
ATOM 669 N N . SER A 1 81 ? -4.317 5.490 20.412 1.00 90.31 81 SER A N 1
ATOM 670 C CA . SER A 1 81 ? -3.668 6.022 21.619 1.00 90.31 81 SER A CA 1
ATOM 671 C C . SER A 1 81 ? -4.365 7.289 22.105 1.00 90.31 81 SER A C 1
ATOM 673 O O . SER A 1 81 ? -4.722 7.391 23.273 1.00 90.31 81 SER A O 1
ATOM 675 N N . ASN A 1 82 ? -4.671 8.208 21.187 1.00 89.81 82 ASN A N 1
ATOM 676 C CA . ASN A 1 82 ? -5.372 9.442 21.529 1.00 89.81 82 ASN A CA 1
ATOM 677 C C . ASN A 1 82 ? -6.783 9.173 22.075 1.00 89.81 82 ASN A C 1
ATOM 679 O O . ASN A 1 82 ? -7.248 9.902 22.946 1.00 89.81 82 ASN A O 1
ATOM 683 N N . GLN A 1 83 ? -7.481 8.145 21.584 1.00 84.69 83 GLN A N 1
ATOM 684 C CA . GLN A 1 83 ? -8.790 7.764 22.126 1.00 84.69 83 GLN A CA 1
ATOM 685 C C . GLN A 1 83 ? -8.679 7.237 23.559 1.00 84.69 83 GLN A C 1
ATOM 687 O O . GLN A 1 83 ? -9.515 7.584 24.398 1.00 84.69 83 GLN A O 1
ATOM 692 N N . ILE A 1 84 ? -7.645 6.448 23.856 1.00 85.25 84 ILE A N 1
ATOM 693 C CA . ILE A 1 84 ? -7.371 5.965 25.215 1.00 85.25 84 ILE A CA 1
ATOM 694 C C . ILE A 1 84 ? -7.059 7.150 26.140 1.00 85.25 84 ILE A C 1
ATOM 696 O O . ILE A 1 84 ? -7.641 7.238 27.222 1.00 85.25 84 ILE A O 1
ATOM 700 N N . ASP A 1 85 ? -6.234 8.097 25.693 1.00 79.62 85 ASP A N 1
ATOM 701 C CA . ASP A 1 85 ? -5.855 9.284 26.471 1.00 79.62 85 ASP A CA 1
ATOM 702 C C . ASP A 1 85 ? -7.040 10.226 26.735 1.00 79.62 85 ASP A C 1
ATOM 704 O O . ASP A 1 85 ? -7.224 10.729 27.843 1.00 79.62 85 ASP A O 1
ATOM 708 N N . VAL A 1 86 ? -7.905 10.447 25.743 1.00 77.06 86 VAL A N 1
ATOM 709 C CA . VAL A 1 86 ? -9.121 11.255 25.933 1.00 77.06 86 VAL A CA 1
ATOM 710 C C . VAL A 1 86 ? -10.087 10.564 26.899 1.00 77.06 86 VAL A C 1
ATOM 712 O O . VAL A 1 86 ? -10.697 11.218 27.750 1.00 77.06 86 VAL A O 1
ATOM 715 N N . THR A 1 87 ? -10.211 9.239 26.812 1.00 73.69 87 THR A N 1
ATOM 716 C CA . THR A 1 87 ? -11.086 8.457 27.700 1.00 73.69 87 THR A CA 1
ATOM 717 C C . THR A 1 87 ? -10.549 8.416 29.136 1.00 73.69 87 THR A C 1
ATOM 719 O O . THR A 1 87 ? -11.325 8.471 30.092 1.00 73.69 87 THR A O 1
ATOM 722 N N . SER A 1 88 ? -9.228 8.369 29.320 1.00 65.19 88 SER A N 1
ATOM 723 C CA . SER A 1 88 ? -8.609 8.420 30.648 1.00 65.19 88 SER A CA 1
ATOM 724 C C . SER A 1 88 ? -8.716 9.817 31.271 1.00 65.19 88 SER A C 1
ATOM 726 O O . SER A 1 88 ? -9.090 9.935 32.440 1.00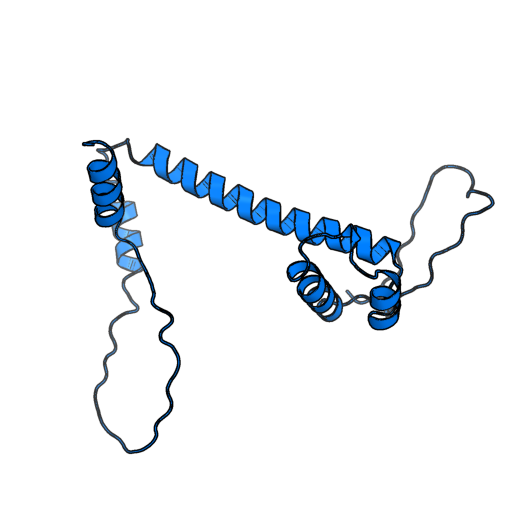 65.19 88 SER A O 1
ATOM 728 N N . ASN A 1 89 ? -8.518 10.880 30.487 1.00 58.84 89 ASN A N 1
ATOM 729 C CA . ASN A 1 89 ? -8.588 12.257 30.980 1.00 58.84 89 ASN A CA 1
ATOM 730 C C . ASN A 1 89 ? -10.028 12.737 31.266 1.00 58.84 89 ASN A C 1
ATOM 732 O O . ASN A 1 89 ? -10.258 13.603 32.109 1.00 58.84 89 ASN A O 1
ATOM 736 N N . THR A 1 90 ? -11.031 12.155 30.603 1.00 57.59 90 THR A N 1
ATOM 737 C CA . THR A 1 90 ? -12.448 12.400 30.933 1.00 57.59 90 THR A CA 1
ATOM 738 C C . THR A 1 90 ? -12.905 11.649 32.185 1.00 57.59 90 THR A C 1
ATOM 740 O O . THR A 1 90 ? -13.828 12.109 32.859 1.00 57.59 90 THR A O 1
ATOM 743 N N . ARG A 1 91 ? -12.240 10.548 32.566 1.00 53.19 91 ARG A N 1
ATOM 744 C CA . ARG A 1 91 ? -12.483 9.878 33.855 1.00 53.19 91 ARG A CA 1
ATOM 745 C C . ARG A 1 91 ? -11.913 10.666 35.038 1.00 53.19 91 ARG A C 1
ATOM 747 O O . ARG A 1 91 ? -12.612 10.802 36.040 1.00 53.19 91 ARG A O 1
ATOM 754 N N . SER A 1 92 ? -10.721 11.253 34.914 1.00 50.94 92 SER A N 1
ATOM 755 C CA . SER A 1 92 ? -10.092 12.039 35.994 1.00 50.94 92 SER A CA 1
ATOM 756 C C . SER A 1 92 ? -10.741 13.408 36.240 1.00 50.94 92 SER A C 1
ATOM 758 O O . SER A 1 92 ? -10.648 13.943 37.340 1.00 50.94 92 SER A O 1
ATOM 760 N N . SER A 1 93 ? -11.465 13.972 35.267 1.00 50.19 93 SER A N 1
ATOM 761 C CA . SER A 1 93 ? -12.171 15.253 35.446 1.00 50.19 93 SER A CA 1
ATOM 762 C C . SER A 1 93 ? -13.560 15.117 36.100 1.00 50.19 93 SER A C 1
ATOM 764 O O . SER A 1 93 ? -14.242 16.111 36.334 1.00 50.19 93 SER A O 1
ATOM 766 N N . SER A 1 94 ? -13.988 13.898 36.454 1.00 50.66 94 SER A N 1
ATOM 767 C CA . SER A 1 94 ? -15.303 13.661 37.075 1.00 50.66 94 SER A CA 1
ATOM 768 C C . SER A 1 94 ? -15.349 13.807 38.610 1.00 50.66 94 SER A C 1
ATOM 770 O O . SER A 1 94 ? -16.411 13.618 39.203 1.00 50.66 94 SER A O 1
ATOM 772 N N . GLU A 1 95 ? -14.251 14.232 39.254 1.00 48.91 95 GLU A N 1
ATOM 773 C CA . GLU A 1 95 ? -14.175 14.453 40.714 1.00 48.91 95 GLU A CA 1
ATOM 774 C C . GLU A 1 95 ? -14.220 15.925 41.170 1.00 48.91 95 GLU A C 1
ATOM 776 O O . GLU A 1 95 ? -14.272 16.189 42.368 1.00 48.91 95 GLU A O 1
ATOM 781 N N . SER A 1 96 ? -14.318 16.907 40.268 1.00 45.94 96 SER A N 1
ATOM 782 C CA . SER A 1 96 ? -14.609 18.300 40.664 1.00 45.94 96 SER A CA 1
ATOM 783 C C . SER A 1 96 ? -16.104 18.595 40.573 1.00 45.94 96 SER A C 1
ATOM 785 O O . SER A 1 96 ? -16.595 19.286 39.682 1.00 45.94 96 SER A O 1
ATOM 787 N N . ARG A 1 97 ? -16.846 18.035 41.532 1.00 40.62 97 ARG A N 1
ATOM 788 C CA . ARG A 1 97 ? -18.188 18.503 41.890 1.00 40.62 97 ARG A CA 1
ATOM 789 C C . ARG A 1 97 ? -18.073 19.930 42.454 1.00 40.62 97 ARG A C 1
ATOM 791 O O . ARG A 1 97 ? -17.275 20.158 43.356 1.00 40.62 97 ARG A O 1
ATOM 798 N N . ASN A 1 98 ? -18.941 20.826 41.968 1.00 44.00 98 ASN A N 1
ATOM 799 C CA . ASN A 1 98 ? -19.315 22.144 42.524 1.00 44.00 98 ASN A CA 1
ATOM 800 C C . ASN A 1 98 ? -18.670 23.405 41.907 1.00 44.00 98 ASN A C 1
ATOM 802 O O . ASN A 1 98 ? -18.109 24.224 42.621 1.00 44.00 98 ASN A O 1
ATOM 806 N N . SER A 1 99 ? -18.860 23.644 40.607 1.00 46.34 99 SER A N 1
ATOM 807 C CA . SER A 1 99 ? -19.146 25.007 40.120 1.00 46.34 99 SER A CA 1
ATOM 808 C C . SER A 1 99 ? -19.844 24.919 38.765 1.00 46.34 99 SER A C 1
ATOM 810 O O . SER A 1 99 ? -19.235 24.587 37.752 1.00 46.34 99 SER A O 1
ATOM 812 N N . VAL A 1 100 ? -21.160 25.125 38.756 1.00 53.69 100 VAL A N 1
ATOM 813 C CA . VAL A 1 100 ? -21.958 25.147 37.528 1.00 53.69 100 VAL A CA 1
ATOM 814 C C . VAL A 1 100 ? -21.731 26.498 36.855 1.00 53.69 100 VAL A C 1
ATOM 816 O O . VAL A 1 100 ? -22.385 27.484 37.190 1.00 53.69 100 VAL A O 1
ATOM 819 N N . ASP A 1 101 ? -20.805 26.547 35.901 1.00 53.19 101 ASP A N 1
ATOM 820 C CA . ASP A 1 101 ? -20.680 27.688 35.000 1.00 53.19 101 ASP A CA 1
ATOM 821 C C . ASP A 1 101 ? -21.894 27.717 34.064 1.00 53.19 101 ASP A C 1
ATOM 823 O 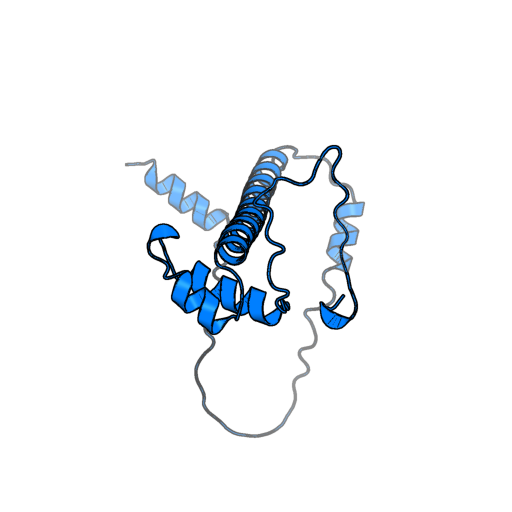O . ASP A 1 101 ? -22.035 26.901 33.148 1.00 53.19 101 ASP A O 1
ATOM 827 N N . ASN A 1 102 ? -22.780 28.690 34.286 1.00 61.00 102 ASN A N 1
ATOM 828 C CA . ASN A 1 102 ? -24.010 28.922 33.516 1.00 61.00 102 ASN A CA 1
ATOM 829 C C . ASN A 1 102 ? -23.791 29.008 31.985 1.00 61.00 102 ASN A C 1
ATOM 831 O O . ASN A 1 102 ? -24.724 28.785 31.215 1.00 61.00 102 ASN A O 1
ATOM 835 N N . ASN A 1 103 ? -22.560 29.255 31.526 1.00 62.66 103 ASN A N 1
ATOM 836 C CA . ASN A 1 103 ? -22.201 29.276 30.105 1.00 62.66 103 ASN A CA 1
ATOM 837 C C . ASN A 1 103 ? -22.162 27.879 29.452 1.00 62.66 103 ASN A C 1
ATOM 839 O O . ASN A 1 103 ? -22.416 27.757 28.253 1.00 62.66 103 ASN A O 1
ATOM 843 N N . ILE A 1 104 ? -21.906 26.806 30.212 1.00 60.56 104 ILE A N 1
ATOM 844 C CA . ILE A 1 104 ? -21.912 25.432 29.672 1.00 60.56 104 ILE A CA 1
ATOM 845 C C . ILE A 1 104 ? -23.357 24.947 29.463 1.00 60.56 104 ILE A C 1
ATOM 847 O O . ILE A 1 104 ? -23.652 24.266 28.478 1.00 60.56 104 ILE A O 1
ATOM 851 N N . LEU A 1 105 ? -24.287 25.375 30.326 1.00 56.81 105 LEU A N 1
ATOM 852 C CA . LEU A 1 105 ? -25.716 25.079 30.181 1.00 56.81 105 LEU A CA 1
ATOM 853 C C . LEU A 1 105 ? -26.328 25.728 28.926 1.00 56.81 105 LEU A C 1
ATOM 855 O O . LEU A 1 105 ? -27.133 25.080 28.257 1.00 56.81 105 LEU A O 1
ATOM 859 N N . GLN A 1 106 ? -25.910 26.940 28.541 1.00 60.06 106 GLN A N 1
ATOM 860 C CA . GLN A 1 106 ? -26.401 27.586 27.312 1.00 60.06 106 GLN A CA 1
ATOM 861 C C . GLN A 1 106 ? -25.912 26.891 26.029 1.00 60.06 106 GLN A C 1
ATOM 863 O O . GLN A 1 106 ? -26.695 26.702 25.096 1.00 60.06 106 GLN A O 1
ATOM 868 N N . ASN A 1 107 ? -24.662 26.417 25.988 1.00 56.91 107 ASN A N 1
ATOM 869 C CA . ASN A 1 107 ? -24.139 25.693 24.820 1.00 56.91 107 ASN A CA 1
ATOM 870 C C . ASN A 1 107 ? -24.761 24.291 24.651 1.00 56.91 107 ASN A C 1
ATOM 872 O O . ASN A 1 107 ? -24.925 23.805 23.527 1.00 56.91 107 ASN A O 1
ATOM 876 N N . LEU A 1 108 ? -25.193 23.663 25.749 1.00 53.75 108 LEU A N 1
ATOM 877 C CA . LEU A 1 108 ? -25.976 22.422 25.714 1.00 53.75 108 LEU A CA 1
ATOM 878 C C . LEU A 1 108 ? -27.430 22.653 25.268 1.00 53.75 108 LEU A C 1
ATOM 880 O O . LEU A 1 108 ? -28.002 21.789 24.601 1.00 53.75 108 LEU A O 1
ATOM 884 N N . GLN A 1 109 ? -28.023 23.814 25.569 1.00 56.38 109 GLN A N 1
ATOM 885 C CA . GLN A 1 109 ? -29.346 24.190 25.052 1.00 56.38 109 GLN A CA 1
ATOM 886 C C . GLN A 1 109 ? -29.321 24.479 23.544 1.00 56.38 109 GLN A C 1
ATOM 888 O O . GLN A 1 109 ? -30.243 24.065 22.841 1.00 56.38 109 GLN A O 1
ATOM 893 N N . ALA A 1 110 ? -28.246 25.082 23.025 1.00 54.59 110 ALA A N 1
ATOM 894 C CA . ALA A 1 110 ? -28.073 25.300 21.585 1.00 54.59 110 ALA A CA 1
ATOM 895 C C . ALA A 1 110 ? -27.968 23.983 20.786 1.00 54.59 110 ALA A C 1
ATOM 897 O O . ALA A 1 110 ? -28.369 23.920 19.626 1.00 54.59 110 ALA A O 1
ATOM 898 N N . SER A 1 111 ? -27.500 22.905 21.423 1.00 54.38 111 SER A N 1
ATOM 899 C CA . SER A 1 111 ? -27.312 21.597 20.778 1.00 54.38 111 SER A CA 1
ATOM 900 C C . SER A 1 111 ? -28.555 20.691 20.804 1.00 54.38 111 SER A C 1
ATOM 902 O O . SER A 1 111 ? -28.516 19.585 20.269 1.00 54.38 111 SER A O 1
ATOM 904 N N . ARG A 1 112 ? -29.686 21.133 21.376 1.00 54.22 112 ARG A N 1
ATOM 905 C CA . ARG A 1 112 ? -30.949 20.359 21.407 1.00 54.22 112 ARG A CA 1
ATOM 906 C C . ARG A 1 112 ? -31.921 20.664 20.251 1.00 54.22 112 ARG A C 1
ATOM 908 O O . ARG A 1 112 ? -33.051 20.187 20.272 1.00 54.22 112 ARG A O 1
ATOM 915 N N . ILE A 1 113 ? -31.499 21.398 19.217 1.00 51.56 113 ILE A N 1
ATOM 916 C CA . ILE A 1 113 ? -32.385 21.946 18.164 1.00 51.56 113 ILE A CA 1
ATOM 917 C C . ILE A 1 113 ? -32.519 21.035 16.914 1.00 51.56 113 ILE A C 1
ATOM 919 O O . ILE A 1 113 ? -32.808 21.520 15.831 1.00 51.56 113 ILE A O 1
ATOM 923 N N . MET A 1 114 ? -32.359 19.704 16.997 1.00 51.56 114 MET A N 1
ATOM 924 C CA . MET A 1 114 ? -32.575 18.845 15.803 1.00 51.56 114 MET A CA 1
ATOM 925 C C . MET A 1 114 ? -33.402 17.565 15.964 1.00 51.56 114 MET A C 1
ATOM 927 O O . MET A 1 114 ? -33.529 16.825 14.998 1.00 51.56 114 MET A O 1
ATOM 931 N N . ASN A 1 115 ? -34.085 17.347 17.091 1.00 45.59 115 ASN A N 1
ATOM 932 C CA . ASN A 1 115 ? -34.988 16.194 17.239 1.00 45.59 115 ASN A CA 1
ATOM 933 C C . ASN A 1 115 ? -36.430 16.618 17.546 1.00 45.59 115 ASN A C 1
ATOM 935 O O . ASN A 1 115 ? -37.005 16.218 18.552 1.00 45.59 115 ASN A O 1
ATOM 939 N N . HIS A 1 116 ? -37.023 17.436 16.676 1.00 42.00 116 HIS A N 1
ATOM 940 C CA . HIS A 1 116 ? -38.474 17.436 16.489 1.00 42.00 116 HIS A CA 1
ATOM 941 C C . HIS A 1 116 ? -38.795 17.961 15.078 1.00 42.00 116 HIS A C 1
ATOM 943 O O . HIS A 1 116 ? -38.707 19.146 14.785 1.00 42.00 116 HIS A O 1
ATOM 949 N N . LYS A 1 117 ? -39.100 17.049 14.160 1.00 43.31 117 LYS A N 1
ATOM 950 C CA . LYS A 1 117 ? -40.072 17.300 13.094 1.00 43.31 117 LYS A CA 1
ATOM 951 C C . LYS A 1 117 ? -40.634 15.954 12.665 1.00 43.31 117 LYS A C 1
ATOM 953 O O . LYS A 1 117 ? -40.262 15.378 11.650 1.00 43.31 117 LYS A O 1
ATOM 958 N N . LEU A 1 118 ? -41.485 15.427 13.539 1.00 40.84 118 LEU A N 1
ATOM 959 C CA . LEU A 1 118 ? -42.436 14.384 13.205 1.00 40.84 118 LEU A CA 1
ATOM 960 C C . LEU A 1 118 ? -43.621 15.081 12.521 1.00 40.84 118 LEU A C 1
ATOM 962 O O . LEU A 1 118 ? -44.616 15.371 13.177 1.00 40.84 118 LEU A O 1
ATOM 966 N N . ASP A 1 119 ? -43.499 15.375 11.225 1.00 45.25 119 ASP A N 1
ATOM 967 C CA . ASP A 1 119 ? -44.676 15.678 10.408 1.00 45.25 119 ASP A CA 1
ATOM 968 C C . ASP A 1 119 ? -45.218 14.360 9.859 1.00 45.25 119 ASP A C 1
ATOM 970 O O . ASP A 1 119 ? -44.726 13.757 8.907 1.00 45.25 119 ASP A O 1
ATOM 974 N N . LYS A 1 120 ? -46.235 13.906 10.576 1.00 39.22 120 LYS A N 1
ATOM 975 C CA . LYS A 1 120 ? -47.251 12.944 10.187 1.00 39.22 120 LYS A CA 1
ATOM 976 C C . LYS A 1 120 ? -48.083 13.559 9.056 1.00 39.22 120 LYS A C 1
ATOM 978 O O . LYS A 1 120 ? -48.725 14.561 9.333 1.00 39.22 120 LYS A O 1
ATOM 983 N N . THR A 1 121 ? -48.083 12.955 7.863 1.00 38.28 121 THR A N 1
ATOM 984 C CA . THR A 1 121 ? -49.284 12.521 7.106 1.00 38.28 121 THR A CA 1
ATOM 985 C C . THR A 1 121 ? -48.940 12.003 5.698 1.00 38.28 121 THR A C 1
ATOM 987 O O . THR A 1 121 ? -48.260 12.660 4.919 1.00 38.28 121 THR A O 1
ATOM 990 N N . ASP A 1 122 ? -49.488 10.819 5.410 1.00 35.50 122 ASP A N 1
ATOM 991 C CA . ASP A 1 122 ? -50.016 10.325 4.131 1.00 35.50 122 ASP A CA 1
ATOM 992 C C . ASP A 1 122 ? -49.097 10.233 2.898 1.00 35.50 122 ASP A C 1
ATOM 994 O O . ASP A 1 122 ? -48.901 11.202 2.169 1.00 35.50 122 ASP A O 1
ATOM 998 N N . ASN A 1 123 ? -48.655 9.008 2.566 1.00 42.06 123 ASN A N 1
ATOM 999 C CA . ASN A 1 123 ? -49.153 8.258 1.395 1.00 42.06 123 ASN A CA 1
ATOM 1000 C C . ASN A 1 123 ? -48.350 6.965 1.100 1.00 42.06 123 ASN A C 1
ATOM 1002 O O . ASN A 1 123 ? -47.133 6.981 0.983 1.00 42.06 123 ASN A O 1
ATOM 1006 N N . LEU A 1 124 ? -49.114 5.883 0.910 1.00 38.62 124 LEU A N 1
ATOM 1007 C CA . LEU A 1 124 ? -48.923 4.725 0.021 1.00 38.62 124 LEU A CA 1
ATOM 1008 C C . LEU A 1 124 ? -47.636 3.859 0.051 1.00 38.62 124 LEU A C 1
ATOM 1010 O O . LEU A 1 124 ? -46.609 4.204 -0.512 1.00 38.62 124 LEU A O 1
ATOM 1014 N N . ALA A 1 125 ? -47.873 2.611 0.485 1.00 36.28 125 ALA A N 1
ATOM 1015 C CA . ALA A 1 125 ? -47.632 1.355 -0.246 1.00 36.28 125 ALA A CA 1
ATOM 1016 C C . ALA A 1 125 ? -46.198 0.818 -0.447 1.00 36.28 125 ALA A C 1
ATOM 1018 O O . ALA A 1 125 ? -45.387 1.426 -1.128 1.00 36.28 125 ALA A O 1
ATOM 1019 N N . ASN A 1 126 ? -46.030 -0.446 -0.014 1.00 35.38 126 ASN A N 1
ATOM 1020 C CA . ASN A 1 126 ? -45.055 -1.461 -0.455 1.00 35.38 126 ASN A CA 1
ATOM 1021 C C . ASN A 1 126 ? -43.569 -1.083 -0.261 1.00 35.38 126 ASN A C 1
ATOM 1023 O O . ASN A 1 126 ? -43.072 -0.126 -0.824 1.00 35.38 126 ASN A O 1
ATOM 1027 N N . ASN A 1 127 ? -42.737 -1.835 0.454 1.00 38.06 127 ASN A N 1
ATOM 1028 C CA . ASN A 1 127 ? -42.487 -3.261 0.282 1.00 38.06 127 ASN A CA 1
ATOM 1029 C C . ASN A 1 127 ? -41.507 -3.721 1.379 1.00 38.06 127 ASN A C 1
ATOM 1031 O O . ASN A 1 127 ? -40.743 -2.915 1.909 1.00 38.06 127 ASN A O 1
ATOM 1035 N N . GLN A 1 128 ? -41.519 -5.016 1.683 1.00 37.16 128 GLN A N 1
ATOM 1036 C CA . GLN A 1 128 ? -40.538 -5.700 2.525 1.00 37.16 128 GLN A CA 1
ATOM 1037 C C . GLN A 1 128 ? -39.102 -5.430 2.051 1.00 37.16 128 GLN A C 1
ATOM 1039 O O . GLN A 1 128 ? -38.816 -5.666 0.885 1.00 37.16 128 GLN A O 1
ATOM 1044 N N . GLU A 1 129 ? -38.194 -5.056 2.957 1.00 37.78 129 GLU A N 1
ATOM 1045 C CA . GLU A 1 129 ? -36.925 -5.776 3.094 1.00 37.78 129 GLU A CA 1
ATOM 1046 C C . GLU A 1 129 ? -36.203 -5.436 4.401 1.00 37.78 129 GLU A C 1
ATOM 1048 O O . GLU A 1 129 ? -36.038 -4.291 4.815 1.00 37.78 129 GLU A O 1
ATOM 1053 N N . SER A 1 130 ? -35.839 -6.525 5.059 1.00 34.78 130 SER A N 1
ATOM 1054 C CA . SER A 1 130 ? -35.083 -6.652 6.288 1.00 34.78 130 SER A CA 1
ATOM 1055 C C . SER A 1 130 ? -33.633 -6.212 6.078 1.00 34.78 130 SER A C 1
ATOM 1057 O O . SER A 1 130 ? -33.022 -6.679 5.128 1.00 34.78 130 SER A O 1
ATOM 1059 N N . SER A 1 131 ? -33.096 -5.378 6.978 1.00 39.44 131 SER A N 1
ATOM 1060 C CA . SER A 1 131 ? -31.716 -5.421 7.508 1.00 39.44 131 SER A CA 1
ATOM 1061 C C . SER A 1 131 ? -31.178 -4.023 7.832 1.00 39.44 131 SER A C 1
ATOM 1063 O O . SER A 1 131 ? -30.526 -3.389 7.007 1.00 39.44 131 SER A O 1
ATOM 1065 N N . SER A 1 132 ? -31.383 -3.563 9.064 1.00 41.84 132 SER A N 1
ATOM 1066 C CA . SER A 1 132 ? -30.420 -2.684 9.744 1.00 41.84 132 SER A CA 1
ATOM 1067 C C . SER A 1 132 ? -30.755 -2.584 11.232 1.00 41.84 132 SER A C 1
ATOM 1069 O O . SER A 1 132 ? -30.940 -1.496 11.772 1.00 41.84 132 SER A O 1
ATOM 1071 N N . GLU A 1 133 ? -30.815 -3.733 11.909 1.00 40.69 133 GLU A N 1
ATOM 1072 C CA . GLU A 1 133 ? -30.584 -3.800 13.354 1.00 40.69 133 GLU A CA 1
ATOM 1073 C C . GLU A 1 133 ? -29.076 -3.655 13.610 1.00 40.69 133 GLU A C 1
ATOM 1075 O O . GLU A 1 133 ? -28.383 -4.595 13.986 1.00 40.69 133 GLU A O 1
ATOM 1080 N N . LEU A 1 134 ? -28.530 -2.464 13.352 1.00 45.97 134 LEU A N 1
ATOM 1081 C CA . LEU A 1 134 ? -27.299 -2.048 14.015 1.00 45.97 134 LEU A CA 1
ATOM 1082 C C . LEU A 1 134 ? -27.719 -1.342 15.290 1.00 45.97 134 LEU A C 1
ATOM 1084 O O . LEU A 1 134 ? -27.879 -0.125 15.365 1.00 45.97 134 LEU A O 1
ATOM 1088 N N . SER A 1 135 ? -27.975 -2.194 16.271 1.00 42.09 135 SER A N 1
ATOM 1089 C CA . SER A 1 135 ? -28.194 -1.892 17.668 1.00 42.09 135 SER A CA 1
ATOM 1090 C C . SER A 1 135 ? -27.161 -0.875 18.141 1.00 42.09 135 SER A C 1
ATOM 1092 O O . SER A 1 135 ? -25.985 -1.187 18.328 1.00 42.09 135 SER A O 1
ATOM 1094 N N . ASN A 1 136 ? -27.625 0.350 18.368 1.00 45.25 136 ASN A N 1
ATOM 1095 C CA . ASN A 1 136 ? -26.933 1.336 19.180 1.00 45.25 136 ASN A CA 1
ATOM 1096 C C . ASN A 1 136 ? -26.918 0.817 20.625 1.00 45.25 136 ASN A C 1
ATOM 1098 O O . ASN A 1 136 ? -27.744 1.210 21.447 1.00 45.25 136 ASN A O 1
ATOM 1102 N N . LEU A 1 137 ? -26.019 -0.122 20.924 1.00 43.91 137 LEU A N 1
ATOM 1103 C CA . LEU A 1 137 ? -25.771 -0.617 22.275 1.00 43.91 137 LEU A CA 1
ATOM 1104 C C . LEU A 1 137 ? -25.057 0.484 23.069 1.00 43.91 137 LEU A C 1
ATOM 1106 O O . LEU A 1 137 ? -23.848 0.439 23.285 1.00 43.91 137 LEU A O 1
ATOM 1110 N N . SER A 1 138 ? -25.802 1.505 23.496 1.00 47.50 138 SER A N 1
ATOM 1111 C CA . SER A 1 138 ? -25.332 2.393 24.553 1.00 47.50 138 SER A CA 1
ATOM 1112 C C . SER A 1 138 ? -25.533 1.668 25.877 1.00 47.50 138 SER A C 1
ATOM 1114 O O . SER A 1 138 ? -26.636 1.628 26.425 1.00 47.50 138 SER A O 1
ATOM 1116 N N . VAL A 1 139 ? -24.467 1.061 26.386 1.00 56.16 139 VAL A N 1
ATOM 1117 C CA . VAL A 1 139 ? -24.461 0.548 27.753 1.00 56.16 139 VAL A CA 1
ATOM 1118 C C . VAL A 1 139 ? -24.444 1.762 28.677 1.00 56.16 139 VAL A C 1
ATOM 1120 O O . VAL A 1 139 ? -23.472 2.518 28.718 1.00 56.16 139 VAL A O 1
ATOM 1123 N N . SER A 1 140 ? -25.549 1.997 29.380 1.00 51.41 140 SER A N 1
ATOM 1124 C CA . SER A 1 140 ? -25.627 3.041 30.399 1.00 51.41 140 SER A CA 1
ATOM 1125 C C . SER A 1 140 ? -24.553 2.790 31.457 1.00 51.41 140 SER A C 1
ATOM 1127 O O . SER A 1 140 ? -24.415 1.664 31.930 1.00 51.41 140 SER A O 1
ATOM 1129 N N . LYS A 1 141 ? -23.816 3.833 31.865 1.00 66.12 141 LYS A N 1
ATOM 1130 C CA . LYS A 1 141 ? -22.759 3.747 32.893 1.00 66.12 141 LYS A CA 1
ATOM 1131 C C . LYS A 1 141 ? -23.220 2.979 34.143 1.00 66.12 141 LYS A C 1
ATOM 1133 O O . LYS A 1 141 ? -22.478 2.146 34.641 1.00 66.12 141 LYS A O 1
ATOM 1138 N N . SER A 1 142 ? -24.464 3.197 34.578 1.00 71.69 142 SER A N 1
ATOM 1139 C CA . SER A 1 142 ? -25.059 2.492 35.719 1.00 71.69 142 SER A CA 1
ATOM 1140 C C . SER A 1 142 ? -25.165 0.977 35.524 1.00 71.69 142 SER A C 1
ATOM 1142 O O . SER A 1 142 ? -24.931 0.251 36.474 1.00 71.69 142 SER A O 1
ATOM 1144 N N . ALA A 1 143 ? -25.460 0.490 34.314 1.00 79.38 143 ALA A N 1
ATOM 1145 C CA . ALA A 1 143 ? -25.578 -0.948 34.048 1.00 79.38 143 ALA A CA 1
ATOM 1146 C C . ALA A 1 143 ? -24.212 -1.657 34.048 1.00 79.38 143 ALA A C 1
ATOM 1148 O O . ALA A 1 143 ? -24.114 -2.815 34.437 1.00 79.38 143 ALA A O 1
ATOM 1149 N N . LEU A 1 144 ? -23.149 -0.957 33.633 1.00 75.75 144 LEU A N 1
ATOM 1150 C CA . LEU A 1 144 ? -21.782 -1.481 33.686 1.00 75.75 144 LEU A CA 1
ATOM 1151 C C . LEU A 1 144 ? -21.217 -1.482 35.117 1.00 75.75 144 LEU A C 1
ATOM 1153 O O . LEU A 1 144 ? -20.454 -2.372 35.478 1.00 75.75 144 LEU A O 1
ATOM 1157 N N . GLU A 1 145 ? -21.571 -0.476 35.917 1.00 79.38 145 GLU A N 1
ATOM 1158 C CA . GLU A 1 145 ? -21.117 -0.339 37.305 1.00 79.38 145 GLU A CA 1
ATOM 1159 C C . GLU A 1 145 ? -21.774 -1.380 38.221 1.00 79.38 145 GLU A C 1
ATOM 1161 O O . GLU A 1 145 ? -21.083 -1.994 39.030 1.00 79.38 145 GLU A O 1
ATOM 1166 N N . ASP A 1 146 ? -23.061 -1.668 38.010 1.00 82.31 146 ASP A N 1
ATOM 1167 C CA . ASP A 1 146 ? -23.785 -2.717 38.740 1.00 82.31 146 ASP A CA 1
ATOM 1168 C C . ASP A 1 146 ? -23.191 -4.111 38.460 1.00 82.31 146 ASP A C 1
ATOM 1170 O O . ASP A 1 146 ? -22.909 -4.873 39.381 1.00 82.31 146 ASP A O 1
ATOM 1174 N N . ALA A 1 147 ? -22.866 -4.403 37.193 1.00 79.75 147 ALA A N 1
ATOM 1175 C CA . ALA A 1 147 ? -22.239 -5.668 36.799 1.00 79.75 147 ALA A CA 1
ATOM 1176 C C . ALA A 1 147 ? -20.826 -5.863 37.385 1.00 79.75 147 ALA A C 1
ATOM 1178 O O . ALA A 1 147 ? -20.416 -6.989 37.652 1.00 79.75 147 ALA A O 1
ATOM 1179 N N . LEU A 1 148 ? -20.068 -4.780 37.595 1.00 75.25 148 LEU A N 1
ATOM 1180 C CA . LEU A 1 148 ? -18.742 -4.846 38.222 1.00 75.25 148 LEU A CA 1
ATOM 1181 C C . LEU A 1 148 ? -18.819 -5.031 39.741 1.00 75.25 148 LEU A C 1
ATOM 1183 O O . LEU A 1 148 ? -17.963 -5.706 40.313 1.00 75.25 148 LEU A O 1
ATOM 1187 N N . MET A 1 149 ? -19.829 -4.448 40.386 1.00 82.19 149 MET A N 1
ATOM 1188 C CA . MET A 1 149 ? -20.048 -4.604 41.825 1.00 82.19 149 MET A CA 1
ATOM 1189 C C . MET A 1 149 ? -20.505 -6.021 42.18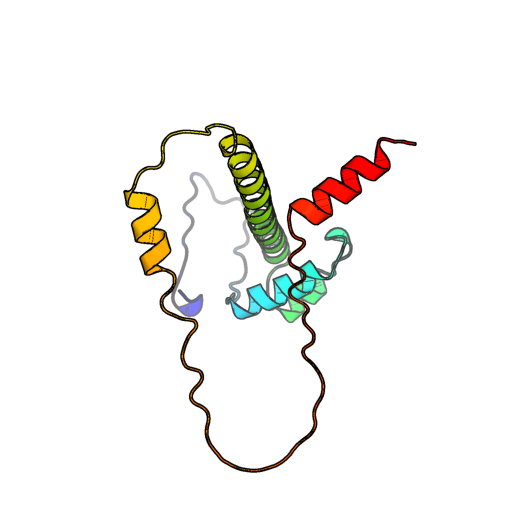5 1.00 82.19 149 MET A C 1
ATOM 1191 O O . MET A 1 149 ? -20.102 -6.536 43.228 1.00 82.19 149 MET A O 1
ATOM 1195 N N . ASP A 1 150 ? -21.270 -6.669 41.305 1.00 80.06 150 ASP A N 1
ATOM 1196 C CA . ASP A 1 150 ? -21.757 -8.040 41.500 1.00 80.06 150 ASP A CA 1
ATOM 1197 C C . ASP A 1 150 ? -20.615 -9.079 41.459 1.00 80.06 150 ASP A C 1
ATOM 1199 O O . ASP A 1 150 ? -20.600 -10.045 42.219 1.00 80.06 150 ASP A O 1
ATOM 1203 N N . CYS A 1 151 ? -19.568 -8.840 40.657 1.00 72.88 151 CYS A N 1
ATOM 1204 C CA . CYS A 1 151 ? -18.396 -9.725 40.596 1.00 72.88 151 CYS A CA 1
ATOM 1205 C C . CYS A 1 151 ? -17.469 -9.655 41.825 1.00 72.88 151 CYS A C 1
ATOM 1207 O O . CYS A 1 151 ? -16.613 -10.523 41.973 1.00 72.88 151 CYS A O 1
ATOM 1209 N N . LEU A 1 152 ? -17.597 -8.640 42.686 1.00 63.66 152 LEU A N 1
ATOM 1210 C CA . LEU A 1 152 ? -16.752 -8.461 43.877 1.00 63.66 152 LEU A CA 1
ATOM 1211 C C . LEU A 1 152 ? -17.356 -9.061 45.161 1.00 63.66 152 LEU A C 1
ATOM 1213 O O . LEU A 1 152 ? -16.717 -8.989 46.209 1.00 63.66 152 LEU A O 1
ATOM 1217 N N . GLN A 1 153 ? -18.561 -9.639 45.101 1.00 62.25 153 GLN A N 1
ATOM 1218 C CA . GLN A 1 153 ? -19.254 -10.227 46.262 1.00 62.25 153 GLN A CA 1
ATOM 1219 C C . GLN A 1 153 ? -19.243 -11.770 46.309 1.00 62.25 153 GLN A C 1
ATOM 1221 O O . GLN A 1 153 ? -19.989 -12.358 47.093 1.00 62.25 153 GLN A O 1
ATOM 1226 N N . LEU A 1 154 ? -18.379 -12.426 45.528 1.00 52.22 154 LEU A N 1
ATOM 1227 C CA . LEU A 1 154 ? -18.100 -13.872 45.593 1.00 52.22 154 LEU A CA 1
ATOM 1228 C C . LEU A 1 154 ? -16.689 -14.130 46.130 1.00 52.22 154 LEU A C 1
ATOM 1230 O O . LEU A 1 154 ? -16.543 -15.090 46.920 1.00 52.22 154 LEU A O 1
#

Sequence (154 aa):
MNNDNTKVYVRVAGKRPENFVETKPFIWDSRRDKILWTKISKIDSLEDMDWQELGADLGAPEPFLKKRSYTLFQNQLKVLSNQIDVTSNTRSSSESRNSVDNNILQNLQASRIMNHKLDKTDNLANNQESSSELSNLSVSKSALEDALMDCLQL

pLDDT: mean 73.27, std 20.07, range [34.78, 94.12]

Radius of gyration: 27.11 Å; chains: 1; bounding box: 80×43×60 Å